Protein AF-A0A2G6EXD2-F1 (afdb_monomer_lite)

Radius of gyration: 21.06 Å; chains: 1; bounding box: 36×27×50 Å

Secondary structure (DSSP, 8-state):
--HHHHHHHHHHHHHHHHHHHHHHHHHHHTS-SS------S--HHHHHHHHTT--HHHHHHH----

Structure (mmCIF, N/CA/C/O backbone):
data_AF-A0A2G6EXD2-F1
#
_entry.id   AF-A0A2G6EXD2-F1
#
loop_
_atom_site.group_PDB
_atom_site.id
_atom_site.type_symbol
_atom_site.label_atom_id
_atom_site.label_alt_id
_atom_site.label_co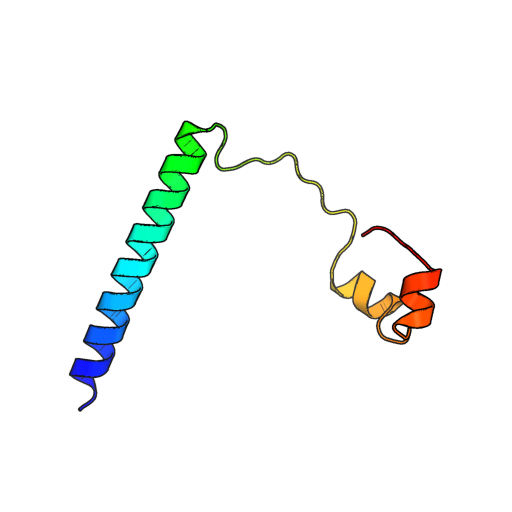mp_id
_atom_site.label_asym_id
_atom_site.label_entity_id
_atom_site.label_seq_id
_atom_site.pdbx_PDB_ins_code
_atom_site.Cartn_x
_atom_site.Cartn_y
_atom_site.Cartn_z
_atom_site.occupancy
_atom_site.B_iso_or_equiv
_atom_site.auth_seq_id
_atom_site.auth_comp_id
_atom_site.auth_asym_id
_atom_site.auth_atom_id
_atom_site.pdbx_PDB_model_num
ATOM 1 N N . MET A 1 1 ? -15.342 -17.357 -32.212 1.00 52.56 1 MET A N 1
ATOM 2 C CA . MET A 1 1 ? -15.355 -16.003 -31.608 1.00 52.56 1 MET A CA 1
ATOM 3 C C . MET A 1 1 ? -14.513 -15.900 -30.324 1.00 52.56 1 MET A C 1
ATOM 5 O O . MET A 1 1 ? -14.420 -14.802 -29.804 1.00 52.56 1 MET A O 1
ATOM 9 N N . ASN A 1 2 ? -13.852 -16.968 -29.843 1.00 61.97 2 ASN A N 1
ATOM 10 C CA . ASN A 1 2 ? -13.067 -16.921 -28.593 1.00 61.97 2 ASN A CA 1
ATOM 11 C C . ASN A 1 2 ? -11.564 -16.666 -28.808 1.00 61.97 2 ASN A C 1
ATOM 13 O O . ASN A 1 2 ? -10.932 -16.050 -27.964 1.00 61.97 2 ASN A O 1
ATOM 17 N N . GLU A 1 3 ? -11.011 -17.063 -29.957 1.00 61.59 3 GLU A N 1
ATOM 18 C CA . GLU A 1 3 ? -9.567 -16.967 -30.246 1.00 61.59 3 GLU A CA 1
ATOM 19 C C . GLU A 1 3 ? -9.063 -15.517 -30.281 1.00 61.59 3 GLU A C 1
ATOM 21 O O . GLU A 1 3 ? -8.045 -15.198 -29.677 1.00 61.59 3 GLU A O 1
ATOM 26 N N . LYS A 1 4 ? -9.837 -14.604 -30.887 1.00 63.84 4 LYS A N 1
ATOM 27 C CA . LYS A 1 4 ? -9.493 -13.173 -30.930 1.00 63.84 4 LYS A CA 1
ATOM 28 C C . LYS A 1 4 ? -9.479 -12.517 -29.547 1.00 63.84 4 LYS A C 1
ATOM 30 O O . LYS A 1 4 ? -8.734 -11.569 -29.350 1.00 63.84 4 LYS A O 1
ATOM 35 N N . ASN A 1 5 ? -10.299 -12.988 -28.602 1.00 69.12 5 ASN A N 1
ATOM 36 C CA . ASN A 1 5 ? -10.327 -12.419 -27.253 1.00 69.12 5 ASN A CA 1
ATOM 37 C C . ASN A 1 5 ? -9.090 -12.850 -26.452 1.00 69.12 5 ASN A C 1
ATOM 39 O O . ASN A 1 5 ? -8.456 -12.029 -25.801 1.00 69.12 5 ASN A O 1
ATOM 43 N N . THR A 1 6 ? -8.683 -14.114 -26.595 1.00 70.38 6 THR A N 1
ATOM 44 C CA . THR A 1 6 ? -7.460 -14.642 -25.976 1.00 70.38 6 THR A CA 1
ATOM 45 C C . THR A 1 6 ? -6.199 -13.955 -26.512 1.00 70.38 6 THR A C 1
ATOM 47 O O . THR A 1 6 ? -5.289 -13.658 -25.745 1.00 70.38 6 THR A O 1
ATOM 50 N N . GLU A 1 7 ? -6.144 -13.642 -27.809 1.00 72.38 7 GLU A N 1
ATOM 51 C CA . GLU A 1 7 ? -5.035 -12.870 -28.392 1.00 72.38 7 GLU A CA 1
ATOM 52 C C . GLU A 1 7 ? -4.971 -11.430 -27.853 1.00 72.38 7 GLU A C 1
ATOM 54 O O . GLU A 1 7 ? -3.882 -10.928 -27.574 1.00 72.38 7 GLU A O 1
ATOM 59 N N . ILE A 1 8 ? -6.120 -10.766 -27.666 1.00 76.06 8 ILE A N 1
ATOM 60 C CA . ILE A 1 8 ? -6.186 -9.417 -27.078 1.00 76.06 8 ILE A CA 1
ATOM 61 C C . ILE A 1 8 ? -5.696 -9.441 -25.623 1.00 76.06 8 ILE A C 1
ATOM 63 O O . ILE A 1 8 ? -4.841 -8.633 -25.259 1.00 76.06 8 ILE A O 1
ATOM 67 N N . GLU A 1 9 ? -6.153 -10.407 -24.822 1.00 77.19 9 GLU A N 1
ATOM 68 C CA . GLU A 1 9 ? -5.702 -10.605 -23.437 1.00 77.19 9 GLU A CA 1
ATOM 69 C C . GLU A 1 9 ? -4.181 -10.835 -23.356 1.00 77.19 9 GLU A C 1
ATOM 71 O O . GLU A 1 9 ? -3.502 -10.210 -22.540 1.00 77.19 9 GLU A O 1
ATOM 76 N N . GLN A 1 10 ? -3.617 -11.653 -24.253 1.00 79.56 10 GLN A N 1
ATOM 77 C CA . GLN A 1 10 ? -2.169 -11.891 -24.332 1.00 79.56 10 GLN A CA 1
ATOM 78 C C . GLN A 1 10 ? -1.383 -10.636 -24.733 1.00 79.56 10 GLN A C 1
ATOM 80 O O . GLN A 1 10 ? -0.302 -10.370 -24.199 1.00 79.56 10 GLN A O 1
ATOM 85 N N . ILE A 1 11 ? -1.887 -9.853 -25.690 1.00 82.88 11 ILE A N 1
ATOM 86 C CA . ILE A 1 11 ? -1.249 -8.598 -26.109 1.00 82.88 11 ILE A CA 1
ATOM 87 C C . ILE A 1 11 ? -1.219 -7.605 -24.943 1.00 82.88 11 ILE A C 1
ATOM 89 O O . ILE A 1 11 ? -0.190 -6.963 -24.712 1.00 82.88 11 ILE A O 1
ATOM 93 N N . ASP A 1 12 ? -2.311 -7.486 -24.194 1.00 83.94 12 ASP A N 1
ATOM 94 C CA . ASP A 1 12 ? -2.387 -6.567 -23.062 1.00 83.94 12 ASP A CA 1
ATOM 95 C C . ASP A 1 12 ? -1.546 -7.042 -21.868 1.00 83.94 12 ASP A C 1
ATOM 97 O O . ASP A 1 12 ? -0.857 -6.229 -21.245 1.00 83.94 12 ASP A O 1
ATOM 101 N N . GLU A 1 13 ? -1.470 -8.350 -21.613 1.00 87.50 13 GLU A N 1
ATOM 102 C CA . GLU A 1 13 ? -0.536 -8.921 -20.638 1.00 87.50 13 GLU A CA 1
ATOM 103 C C . GLU A 1 13 ? 0.922 -8.597 -20.998 1.00 87.50 13 GLU A C 1
ATOM 105 O O . GLU A 1 13 ? 1.695 -8.132 -20.153 1.00 87.50 13 GLU A O 1
ATOM 110 N N . ASN A 1 14 ? 1.301 -8.760 -22.268 1.00 90.25 14 ASN A N 1
ATOM 111 C CA . ASN A 1 14 ? 2.646 -8.441 -22.742 1.00 90.25 14 ASN A CA 1
ATOM 112 C C . ASN A 1 14 ? 2.990 -6.956 -22.551 1.00 90.25 14 ASN A C 1
ATOM 114 O O . ASN A 1 14 ? 4.105 -6.630 -22.122 1.00 90.25 14 ASN A O 1
ATOM 118 N N . LYS A 1 15 ? 2.035 -6.050 -22.808 1.00 93.00 15 LYS A N 1
ATOM 119 C CA . LYS A 1 15 ? 2.200 -4.615 -22.522 1.00 93.00 15 LYS A CA 1
ATOM 120 C C . LYS A 1 15 ? 2.413 -4.370 -21.026 1.00 93.00 15 LYS A C 1
ATOM 122 O O . LYS A 1 15 ? 3.371 -3.691 -20.655 1.00 93.00 15 LYS A O 1
ATOM 127 N N . LEU A 1 16 ? 1.595 -4.973 -20.159 1.00 94.56 16 LEU A N 1
ATOM 128 C CA . LEU A 1 16 ? 1.730 -4.846 -18.701 1.00 94.56 16 LEU A CA 1
ATOM 129 C C . LEU A 1 16 ? 3.081 -5.373 -18.196 1.00 94.56 16 LEU A C 1
ATOM 131 O O . LEU A 1 16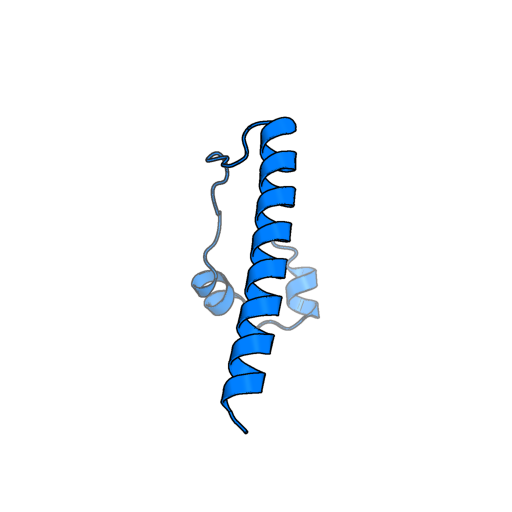 ? 3.710 -4.759 -17.330 1.00 94.56 16 LEU A O 1
ATOM 135 N N . ILE A 1 17 ? 3.567 -6.489 -18.744 1.00 95.06 17 ILE A N 1
ATOM 136 C CA . ILE A 1 17 ? 4.886 -7.041 -18.414 1.00 95.06 17 ILE A CA 1
ATOM 137 C C . ILE A 1 17 ? 5.996 -6.068 -18.828 1.00 95.06 17 ILE A C 1
ATOM 139 O O . ILE A 1 17 ? 6.923 -5.836 -18.044 1.00 95.06 17 ILE A O 1
ATOM 143 N N . ALA A 1 18 ? 5.913 -5.476 -20.023 1.00 96.00 18 ALA A N 1
ATOM 144 C CA . ALA A 1 18 ? 6.894 -4.501 -20.496 1.00 96.00 18 ALA A CA 1
ATOM 145 C C . ALA A 1 18 ? 6.954 -3.265 -19.582 1.00 96.00 18 ALA A C 1
ATOM 147 O O . ALA A 1 18 ? 8.043 -2.830 -19.192 1.00 96.00 18 ALA A O 1
ATOM 148 N N . GLU A 1 19 ? 5.801 -2.747 -19.157 1.00 96.44 19 GLU A N 1
ATOM 149 C CA . GLU A 1 19 ? 5.728 -1.627 -18.217 1.00 96.44 19 GLU A CA 1
ATOM 150 C C . GLU A 1 19 ? 6.300 -1.971 -16.839 1.00 96.44 19 GLU A C 1
ATOM 152 O O . GLU A 1 19 ? 7.087 -1.196 -16.284 1.00 96.44 19 GLU A O 1
ATOM 157 N N . ARG A 1 20 ? 5.957 -3.144 -16.288 1.00 97.44 20 ARG A N 1
ATOM 158 C CA . ARG A 1 20 ? 6.504 -3.626 -15.007 1.00 97.44 20 ARG A CA 1
ATOM 159 C C . ARG A 1 20 ? 8.027 -3.739 -15.063 1.00 97.44 20 ARG A C 1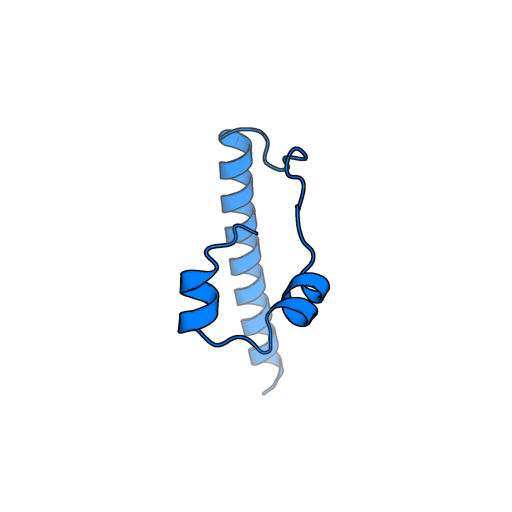
ATOM 161 O O . ARG A 1 20 ? 8.702 -3.300 -14.134 1.00 97.44 20 ARG A O 1
ATOM 168 N N . ARG A 1 21 ? 8.579 -4.260 -16.165 1.00 96.69 21 ARG A N 1
ATOM 169 C CA . ARG A 1 21 ? 10.034 -4.351 -16.380 1.00 96.69 21 ARG A CA 1
ATOM 170 C C . ARG A 1 21 ? 10.683 -2.975 -16.465 1.00 96.69 21 ARG A C 1
ATOM 172 O O . ARG A 1 21 ? 11.693 -2.760 -15.805 1.00 96.69 21 ARG A O 1
ATOM 179 N N . LYS A 1 22 ? 10.087 -2.034 -17.205 1.00 97.12 22 LYS A N 1
ATOM 180 C CA . LYS A 1 22 ? 10.589 -0.653 -17.295 1.00 97.12 22 LYS A CA 1
ATOM 181 C C . LYS A 1 22 ? 10.643 0.017 -15.917 1.00 97.12 22 LYS A C 1
ATOM 183 O O . LYS A 1 22 ? 11.663 0.604 -15.569 1.00 97.12 22 LYS A O 1
ATOM 188 N N . LYS A 1 23 ? 9.578 -0.115 -15.116 1.00 97.06 23 LYS A N 1
ATOM 189 C CA . LYS A 1 23 ? 9.530 0.407 -13.737 1.00 97.06 23 LYS A CA 1
ATOM 190 C C . LYS A 1 23 ? 10.591 -0.246 -12.846 1.00 97.06 23 LYS A C 1
ATOM 192 O O . LYS A 1 23 ? 11.278 0.453 -12.110 1.00 97.06 23 LYS A O 1
ATOM 197 N N . LEU A 1 24 ? 10.768 -1.565 -12.947 1.00 97.12 24 LEU A N 1
ATOM 198 C CA . LEU A 1 24 ? 11.792 -2.286 -12.192 1.00 97.12 24 LEU A CA 1
ATOM 199 C C . LEU A 1 24 ? 13.215 -1.841 -12.560 1.00 97.12 24 LEU A C 1
ATOM 201 O O . LEU A 1 24 ? 14.043 -1.690 -11.666 1.00 97.12 24 LEU A O 1
ATOM 205 N N . SER A 1 25 ? 13.506 -1.613 -13.843 1.00 97.12 25 SER A N 1
ATOM 206 C CA . SER A 1 25 ? 14.811 -1.095 -14.272 1.00 97.12 25 SER A CA 1
ATOM 207 C C . SER A 1 25 ? 15.097 0.276 -13.659 1.00 97.12 25 SER A C 1
ATOM 209 O O . SER A 1 25 ? 16.150 0.450 -13.055 1.00 97.12 25 SER A O 1
ATOM 211 N N . ALA A 1 26 ? 14.129 1.198 -13.697 1.00 97.38 26 ALA A N 1
ATOM 212 C CA . ALA A 1 26 ? 14.273 2.509 -13.063 1.00 97.38 26 ALA A CA 1
ATOM 213 C C . ALA A 1 26 ? 14.496 2.406 -11.538 1.00 97.38 26 ALA A C 1
ATOM 215 O O . ALA A 1 26 ? 15.302 3.140 -10.974 1.00 97.38 26 ALA A O 1
ATOM 216 N N . LEU A 1 27 ? 13.829 1.467 -10.853 1.00 96.75 27 LEU A N 1
ATOM 217 C CA . LEU A 1 27 ? 14.066 1.218 -9.423 1.00 96.75 27 LEU A CA 1
ATOM 218 C C . LEU A 1 27 ? 15.483 0.697 -9.138 1.00 96.75 27 LEU A C 1
ATOM 220 O O . LEU A 1 27 ? 16.054 1.050 -8.111 1.00 96.75 27 LEU A O 1
ATOM 224 N N . ARG A 1 28 ? 16.055 -0.120 -10.033 1.00 96.88 28 ARG A N 1
ATOM 225 C CA . ARG A 1 28 ? 17.434 -0.630 -9.909 1.00 96.88 28 ARG A CA 1
ATOM 226 C C . ARG A 1 28 ? 18.484 0.450 -10.160 1.00 96.88 28 ARG A C 1
ATOM 228 O O . ARG A 1 28 ? 19.521 0.431 -9.511 1.00 96.88 28 ARG A O 1
ATOM 235 N N . GLU A 1 29 ? 18.222 1.378 -11.077 1.00 96.62 29 GLU A N 1
ATOM 236 C CA . GLU A 1 29 ? 19.096 2.535 -11.322 1.00 96.62 29 GLU A CA 1
ATOM 237 C C . GLU A 1 29 ? 19.125 3.483 -10.114 1.00 96.62 29 GLU A C 1
ATOM 239 O O . GLU A 1 29 ? 20.178 4.008 -9.763 1.00 96.62 29 GLU A O 1
ATOM 244 N N . ASN A 1 30 ? 17.986 3.639 -9.433 1.00 94.56 30 ASN A N 1
ATOM 245 C CA . ASN A 1 30 ? 17.853 4.496 -8.254 1.00 94.56 30 ASN A CA 1
ATOM 246 C C . ASN A 1 30 ? 18.332 3.848 -6.937 1.00 94.56 30 ASN A C 1
ATOM 248 O O . ASN A 1 30 ? 18.353 4.526 -5.910 1.00 94.56 30 ASN A O 1
ATOM 252 N N . GLY A 1 31 ? 18.710 2.560 -6.928 1.00 93.25 31 GLY A N 1
ATOM 253 C CA . GLY A 1 31 ? 19.255 1.887 -5.745 1.00 93.25 31 GLY A CA 1
ATOM 254 C C . GLY A 1 31 ? 18.829 0.424 -5.579 1.00 93.25 31 GLY A C 1
ATOM 255 O O . GLY A 1 31 ? 18.741 -0.351 -6.531 1.00 93.25 31 GLY A O 1
ATOM 256 N N . VAL A 1 32 ? 18.600 0.008 -4.327 1.00 94.25 32 VAL A N 1
ATOM 257 C CA . VAL A 1 32 ? 18.240 -1.380 -3.993 1.00 94.25 32 VAL A CA 1
ATOM 258 C C . VAL A 1 32 ? 16.771 -1.633 -4.333 1.00 94.25 32 VAL A C 1
ATOM 260 O O . VAL A 1 32 ? 15.881 -1.302 -3.557 1.00 94.25 32 VAL A O 1
ATOM 263 N N . ALA A 1 33 ? 16.515 -2.264 -5.481 1.00 95.19 33 ALA A N 1
ATOM 264 C CA . ALA A 1 33 ? 15.153 -2.533 -5.958 1.00 95.19 33 ALA A CA 1
ATOM 265 C C . ALA A 1 33 ? 14.339 -3.504 -5.079 1.00 95.19 33 ALA A C 1
ATOM 267 O O . ALA A 1 33 ? 13.113 -3.501 -5.143 1.00 95.19 33 ALA A O 1
ATOM 268 N N . PHE A 1 34 ? 15.006 -4.335 -4.273 1.00 95.94 34 PHE A N 1
ATOM 269 C CA . PHE A 1 34 ? 14.370 -5.305 -3.376 1.00 95.94 34 PHE A CA 1
ATOM 270 C C . PHE A 1 34 ? 14.876 -5.108 -1.938 1.00 95.94 34 PHE A C 1
ATOM 272 O O . PHE A 1 34 ? 15.734 -5.866 -1.478 1.00 95.94 34 PHE A O 1
ATOM 279 N N . PRO A 1 35 ? 14.416 -4.054 -1.240 1.00 95.94 35 PRO A N 1
ATOM 280 C CA . PRO A 1 35 ? 14.798 -3.796 0.144 1.00 95.94 35 PRO A CA 1
ATOM 281 C C . PRO A 1 35 ? 14.215 -4.856 1.091 1.00 95.94 35 PRO A C 1
ATOM 283 O O . PRO A 1 35 ? 13.129 -5.382 0.861 1.00 95.94 35 PRO A O 1
ATOM 286 N N . ASN A 1 36 ? 14.921 -5.136 2.188 1.00 95.25 36 ASN A N 1
ATOM 287 C CA . ASN A 1 36 ? 14.491 -6.069 3.242 1.00 95.25 36 ASN A CA 1
ATOM 288 C C . ASN A 1 36 ? 14.579 -5.431 4.643 1.00 95.25 36 ASN A C 1
ATOM 290 O O . ASN A 1 36 ? 14.926 -6.074 5.630 1.00 95.25 36 ASN A O 1
ATOM 294 N N . GLN A 1 37 ? 14.361 -4.118 4.720 1.00 95.25 37 GLN A N 1
ATOM 295 C CA . GLN A 1 37 ? 14.443 -3.356 5.971 1.00 95.25 37 GLN A CA 1
ATOM 296 C C . GLN A 1 37 ? 13.071 -3.140 6.618 1.00 95.25 37 GLN A C 1
ATOM 298 O O . GLN A 1 37 ? 12.998 -2.828 7.805 1.00 95.25 37 GLN A O 1
ATOM 303 N N . PHE A 1 38 ? 11.988 -3.304 5.856 1.00 96.06 38 PHE A N 1
ATOM 304 C CA . PHE A 1 38 ? 10.637 -3.113 6.363 1.00 96.06 38 PHE A CA 1
ATOM 305 C C . PHE A 1 38 ? 10.264 -4.221 7.354 1.00 96.06 38 PHE A C 1
ATOM 307 O O . PHE A 1 38 ? 10.436 -5.407 7.073 1.00 96.06 38 PHE A O 1
ATOM 314 N N . ARG A 1 39 ? 9.725 -3.824 8.509 1.00 95.38 39 ARG A N 1
ATOM 315 C CA . ARG A 1 39 ? 9.167 -4.730 9.513 1.00 95.38 39 ARG A CA 1
ATOM 316 C C . ARG A 1 39 ? 7.710 -4.335 9.763 1.00 95.38 39 ARG A C 1
ATOM 318 O O . ARG A 1 39 ? 7.496 -3.269 10.337 1.00 95.38 39 ARG A O 1
ATOM 325 N N . PRO A 1 40 ? 6.732 -5.150 9.332 1.00 94.50 40 PRO A N 1
ATOM 326 C CA . PRO A 1 40 ? 5.328 -4.913 9.648 1.00 94.50 40 PRO A CA 1
ATOM 327 C C . PRO A 1 40 ? 5.113 -4.915 11.166 1.00 94.50 40 PRO A C 1
ATOM 329 O O . PRO A 1 40 ? 5.665 -5.778 11.853 1.00 94.50 40 PRO A O 1
ATOM 332 N N . GLN A 1 41 ? 4.324 -3.968 11.675 1.00 95.25 41 GLN A N 1
ATOM 333 C CA . GLN A 1 41 ? 3.960 -3.894 13.097 1.00 95.25 41 GLN A CA 1
ATOM 334 C C . GLN A 1 41 ? 2.683 -4.684 13.395 1.00 95.25 41 GLN A C 1
ATOM 336 O O . GLN A 1 41 ? 2.593 -5.334 14.433 1.00 95.25 41 GLN A O 1
ATOM 341 N N . ASN A 1 42 ? 1.739 -4.692 12.452 1.00 96.00 42 ASN A N 1
ATOM 342 C CA . ASN A 1 42 ? 0.435 -5.327 12.602 1.00 96.00 42 ASN A CA 1
ATOM 343 C C . ASN A 1 42 ? 0.141 -6.299 11.454 1.00 96.00 42 ASN A C 1
ATOM 345 O O . ASN A 1 42 ? 0.730 -6.230 10.370 1.00 96.00 42 ASN A O 1
ATOM 349 N N . LYS A 1 43 ? -0.801 -7.213 11.693 1.00 96.56 43 LYS A N 1
ATOM 350 C CA . LYS A 1 43 ? -1.378 -8.095 10.672 1.00 96.56 43 LYS A CA 1
ATOM 351 C C . LYS A 1 43 ? -2.823 -7.699 10.408 1.00 96.56 43 LYS A C 1
ATOM 353 O O . LYS A 1 43 ? -3.536 -7.355 11.341 1.00 96.56 43 LYS A O 1
ATOM 358 N N . ALA A 1 44 ? -3.271 -7.848 9.162 1.00 96.00 44 ALA A N 1
ATOM 359 C CA . ALA A 1 44 ? -4.634 -7.493 8.762 1.00 96.00 44 ALA A CA 1
ATOM 360 C C . ALA A 1 44 ? -5.710 -8.141 9.653 1.00 96.00 44 ALA A C 1
ATOM 362 O O . ALA A 1 44 ? -6.603 -7.450 10.121 1.00 96.00 44 ALA A O 1
ATOM 363 N N . ALA A 1 45 ? -5.587 -9.437 9.958 1.00 96.88 45 ALA A N 1
ATOM 364 C CA . ALA A 1 45 ? -6.553 -10.138 10.809 1.00 96.88 45 ALA A CA 1
ATOM 365 C C . ALA A 1 45 ? -6.658 -9.543 12.227 1.00 96.88 45 ALA A C 1
ATOM 367 O O . ALA A 1 45 ? -7.757 -9.417 12.750 1.00 96.88 45 ALA A O 1
ATOM 368 N N . GLU A 1 46 ? -5.531 -9.137 12.821 1.00 95.12 46 GLU A N 1
ATOM 369 C CA . GLU A 1 46 ? -5.508 -8.534 14.161 1.00 95.12 46 GLU A CA 1
ATOM 370 C C . GLU A 1 46 ? -6.114 -7.126 14.167 1.00 95.12 46 GLU A C 1
ATOM 372 O O . GLU A 1 46 ? -6.644 -6.696 15.185 1.00 95.12 46 GLU A O 1
ATOM 377 N N . LEU A 1 47 ? -6.014 -6.398 13.050 1.00 95.56 47 LEU A N 1
ATOM 378 C CA . LEU A 1 47 ? -6.663 -5.096 12.900 1.00 95.56 47 LEU A CA 1
ATOM 379 C C . LEU A 1 47 ? -8.177 -5.259 12.787 1.00 95.56 47 LEU A C 1
ATOM 381 O O . LEU A 1 47 ? -8.904 -4.576 13.496 1.00 95.56 47 LEU A O 1
ATOM 385 N N . HIS A 1 48 ? -8.634 -6.198 11.959 1.00 96.12 48 HIS A N 1
ATOM 386 C CA . HIS A 1 48 ? -10.056 -6.489 11.799 1.00 96.12 48 HIS A CA 1
ATOM 387 C C . HIS A 1 48 ? -10.709 -6.908 13.121 1.00 96.12 48 HIS A C 1
ATOM 389 O O . HIS A 1 48 ? -11.692 -6.309 13.537 1.00 96.12 48 HIS A O 1
ATOM 395 N N . GLU A 1 49 ? -10.103 -7.841 13.861 1.00 95.94 49 GLU A N 1
ATOM 396 C CA . GLU A 1 49 ? -10.631 -8.280 15.163 1.00 95.94 49 GLU A 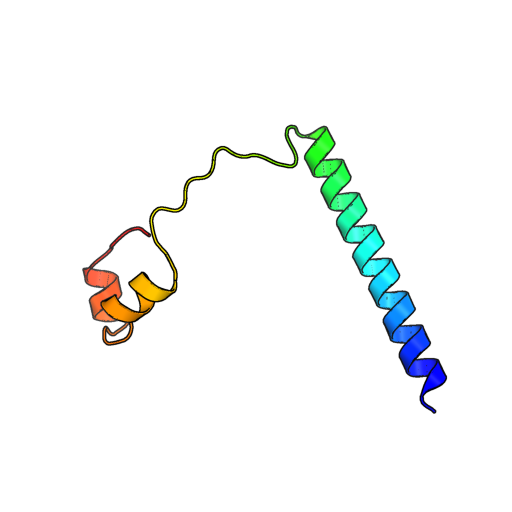CA 1
ATOM 397 C C . GLU A 1 49 ? -10.766 -7.134 16.180 1.00 95.94 49 GLU A C 1
ATOM 399 O O . GLU A 1 49 ? -11.682 -7.136 16.997 1.00 95.94 49 GLU A O 1
ATOM 404 N N . LYS A 1 50 ? -9.857 -6.153 16.144 1.00 92.69 50 LYS A N 1
ATOM 405 C CA . LYS A 1 50 ? -9.836 -5.046 17.110 1.00 92.69 50 LYS A CA 1
ATOM 406 C C . LYS A 1 50 ? -10.724 -3.871 16.724 1.00 92.69 50 LYS A C 1
ATOM 408 O O . LYS A 1 50 ? -11.132 -3.129 17.613 1.00 92.69 50 LYS A O 1
ATOM 413 N N . TYR A 1 51 ? -10.941 -3.659 15.430 1.00 95.00 51 TYR A N 1
ATOM 414 C CA . TYR A 1 51 ? -11.432 -2.382 14.917 1.00 95.00 51 TYR A CA 1
ATOM 415 C C . TYR A 1 51 ? -12.634 -2.500 13.974 1.00 95.00 51 TYR A C 1
ATOM 417 O O . TYR A 1 51 ? -13.194 -1.467 13.630 1.00 95.00 51 TYR A O 1
ATOM 425 N N . ASP A 1 52 ? -13.067 -3.703 13.576 1.00 95.38 52 ASP A N 1
ATOM 426 C CA . ASP A 1 52 ? -14.208 -3.869 12.655 1.00 95.38 52 ASP A CA 1
ATOM 427 C C . ASP A 1 52 ? -15.540 -3.360 13.233 1.00 95.38 52 ASP A C 1
ATOM 429 O O . ASP A 1 52 ? -16.445 -3.018 12.474 1.00 95.38 52 ASP A O 1
ATOM 433 N N . GLU A 1 53 ? -15.673 -3.325 14.561 1.00 95.25 53 GLU A N 1
ATOM 434 C CA . GLU A 1 53 ? -16.885 -2.850 15.241 1.00 95.25 53 GLU A CA 1
ATOM 435 C C . GLU A 1 53 ? -16.887 -1.338 15.499 1.00 95.25 53 GLU A C 1
ATOM 437 O O . GLU A 1 53 ? -17.935 -0.799 15.849 1.00 95.25 53 GLU A O 1
ATOM 442 N N . LEU A 1 54 ? -15.744 -0.663 15.327 1.00 94.62 54 LEU A N 1
ATOM 443 C CA . LEU A 1 54 ? -15.636 0.775 15.557 1.00 94.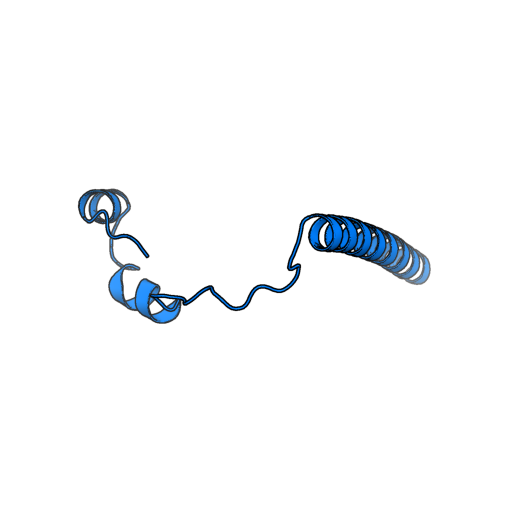62 54 LEU A CA 1
ATOM 444 C C . LEU A 1 54 ? -16.108 1.557 14.336 1.00 94.62 54 LEU A C 1
ATOM 446 O O . LEU A 1 54 ? -15.821 1.197 13.189 1.00 94.62 54 LEU A O 1
ATOM 450 N N . ASP A 1 55 ? -16.791 2.668 14.584 1.00 94.62 55 ASP A N 1
ATOM 451 C CA . ASP A 1 55 ? -17.174 3.581 13.519 1.00 94.62 55 ASP A CA 1
ATOM 452 C C . ASP A 1 55 ? -16.032 4.536 13.114 1.00 94.62 55 ASP A C 1
ATOM 454 O O . ASP A 1 55 ? -14.932 4.561 13.673 1.00 94.62 55 ASP A O 1
ATOM 458 N N . SER A 1 56 ? -16.275 5.327 12.069 1.00 90.44 56 SER A N 1
ATOM 459 C CA . SER A 1 56 ? -15.280 6.266 11.550 1.00 90.44 56 SER A CA 1
ATOM 460 C C . SER A 1 56 ? -14.899 7.377 12.532 1.00 90.44 56 SER A C 1
ATOM 462 O O . SER A 1 56 ? -13.780 7.883 12.448 1.00 90.44 56 SER A O 1
ATOM 464 N N . GLU A 1 57 ? -15.819 7.791 13.405 1.00 94.44 57 GLU A N 1
ATOM 465 C CA . GLU A 1 57 ? -15.584 8.848 14.393 1.00 94.44 57 GLU A CA 1
ATOM 466 C C . GLU A 1 57 ? -14.734 8.289 15.544 1.00 94.44 57 GLU A C 1
ATOM 468 O O . GLU A 1 57 ? -13.709 8.877 15.890 1.00 94.44 57 GLU A O 1
ATOM 473 N N . GLU A 1 58 ? -15.060 7.089 16.025 1.00 92.88 58 GLU A N 1
ATOM 474 C CA . GLU A 1 58 ? -14.315 6.354 17.053 1.00 92.88 58 GLU A CA 1
ATOM 475 C C . GLU A 1 58 ? -12.880 6.018 16.608 1.00 92.88 58 GLU A C 1
ATOM 477 O O . GLU A 1 58 ? -11.926 6.199 17.370 1.00 92.88 58 GLU A O 1
ATOM 482 N N . LEU A 1 59 ? -12.686 5.589 15.354 1.00 93.62 59 LEU A N 1
ATOM 483 C CA . LEU A 1 59 ? -11.348 5.348 14.797 1.00 93.62 59 LEU A CA 1
ATOM 484 C C . LEU A 1 59 ? -10.525 6.636 14.667 1.00 93.62 59 LEU A C 1
ATOM 486 O O . LEU A 1 59 ? -9.306 6.617 14.870 1.00 93.62 59 LEU A O 1
ATOM 490 N N . ALA A 1 60 ? -11.174 7.754 14.330 1.00 91.19 60 ALA A N 1
ATOM 491 C CA . ALA A 1 60 ? -10.512 9.050 14.223 1.00 91.19 60 ALA A CA 1
ATOM 492 C C . ALA A 1 60 ? -10.080 9.586 15.595 1.00 91.19 60 ALA A C 1
ATOM 494 O O . ALA A 1 60 ? -8.989 10.152 15.703 1.00 91.19 60 ALA A O 1
ATOM 495 N N . GLU A 1 61 ? -10.892 9.382 16.636 1.00 94.00 61 GLU A N 1
ATOM 496 C CA . GLU A 1 61 ? -10.534 9.721 18.018 1.00 94.00 61 GLU A CA 1
ATOM 497 C C . GLU A 1 61 ? -9.406 8.838 18.560 1.00 94.00 61 GLU A C 1
ATOM 499 O O . GLU A 1 61 ? -8.510 9.345 19.239 1.00 94.00 61 GLU A O 1
ATOM 504 N N . LEU A 1 62 ? -9.411 7.538 18.234 1.00 91.69 62 LEU A N 1
ATOM 505 C CA . LEU A 1 62 ? -8.372 6.606 18.672 1.00 91.69 62 LEU A CA 1
ATOM 506 C C . LEU A 1 62 ? -6.992 6.989 18.117 1.00 91.69 62 LEU A C 1
ATOM 508 O O . LEU A 1 62 ? -5.995 6.904 18.833 1.00 91.69 62 LEU A O 1
ATOM 512 N N . GLY A 1 63 ? -6.927 7.411 16.848 1.00 89.12 63 GLY A N 1
ATOM 513 C CA . GLY A 1 63 ? -5.709 7.957 16.239 1.00 89.12 63 GLY A CA 1
ATOM 514 C C . GLY A 1 63 ? -4.512 6.995 16.206 1.00 89.12 63 GLY A C 1
ATOM 515 O O . GLY A 1 63 ? -3.367 7.444 16.099 1.00 89.12 63 GLY A O 1
ATOM 516 N N . GLU A 1 64 ? -4.756 5.686 16.314 1.00 88.69 64 GLU A N 1
ATOM 517 C CA . GLU A 1 64 ? -3.703 4.675 16.407 1.00 88.69 64 GLU A CA 1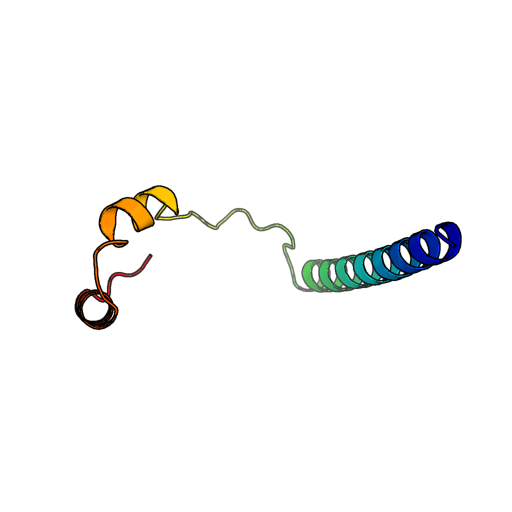
ATOM 518 C C . GLU A 1 64 ? -2.974 4.518 15.066 1.00 88.69 64 GLU A C 1
ATOM 520 O O . GLU A 1 64 ? -3.580 4.433 13.995 1.00 88.69 64 GLU A O 1
ATOM 525 N N . LYS A 1 65 ? -1.641 4.462 15.120 1.00 88.44 65 LYS A N 1
ATOM 526 C CA . LYS A 1 65 ? -0.799 4.263 13.940 1.00 88.44 65 LYS A CA 1
ATOM 527 C C . LYS A 1 65 ? -0.493 2.777 13.760 1.00 88.44 65 LYS A C 1
ATOM 529 O O . LYS A 1 65 ? 0.100 2.172 14.649 1.00 88.44 65 LYS A O 1
ATOM 534 N N . VAL A 1 66 ? -0.827 2.239 12.588 1.00 85.00 66 VAL A N 1
ATOM 535 C CA . VAL A 1 66 ? -0.633 0.829 12.192 1.00 85.00 66 VAL A CA 1
ATOM 536 C C . VAL A 1 66 ? 0.250 0.676 10.955 1.00 85.00 66 VAL A C 1
ATOM 538 O O . VAL A 1 66 ? 0.373 1.661 10.186 1.00 85.00 66 VAL A O 1
#

Foldseek 3Di:
DVPVVVVVVVVVVVVVVVVVVVVLVVCVVVHDSDDDPDDDPDDPVVCCVVPVPPDPVRCVVVVDDD

pLDDT: mean 90.16, std 10.17, range [52.56, 97.44]

Sequence (66 aa):
MNEKNTEIEQIDENKLIAERRKKLSALRENGVAFPNQFRPQNKAAELHEKYDELDSEELAELGEKV